Protein AF-A0A950HJX9-F1 (afdb_monomer_lite)

Structure (mmCIF, N/CA/C/O backbone):
data_AF-A0A950HJX9-F1
#
_entry.id   AF-A0A950HJX9-F1
#
loop_
_atom_site.group_PDB
_atom_site.id
_atom_site.type_symbol
_atom_site.label_atom_id
_atom_site.label_alt_id
_atom_site.label_comp_id
_atom_site.label_asym_id
_atom_site.label_entity_id
_atom_site.label_seq_id
_atom_site.pdbx_PDB_ins_code
_atom_site.Cartn_x
_atom_site.Cartn_y
_atom_site.Cartn_z
_atom_site.occupancy
_atom_site.B_iso_or_equiv
_atom_site.auth_seq_id
_atom_site.auth_comp_id
_atom_site.auth_asym_id
_atom_site.auth_atom_id
_atom_site.pdbx_PDB_model_num
ATOM 1 N N . MET A 1 1 ? -2.020 18.376 -7.202 1.00 34.38 1 MET A N 1
ATOM 2 C CA . MET A 1 1 ? -1.546 17.230 -8.008 1.00 34.38 1 MET A CA 1
ATOM 3 C C . MET A 1 1 ? -2.422 16.031 -7.670 1.00 34.38 1 MET A C 1
ATOM 5 O O . MET A 1 1 ? -2.193 15.379 -6.663 1.00 34.38 1 MET A O 1
ATOM 9 N N . THR A 1 2 ? -3.502 15.810 -8.421 1.00 39.91 2 THR A N 1
ATOM 10 C CA . THR A 1 2 ? -4.478 14.752 -8.116 1.00 39.91 2 THR A CA 1
ATOM 11 C C . THR A 1 2 ? -3.909 13.416 -8.574 1.00 39.91 2 THR A C 1
ATOM 13 O O . THR A 1 2 ? -3.973 13.074 -9.755 1.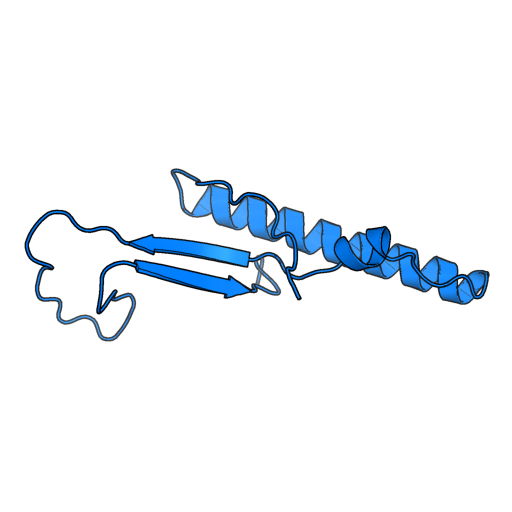00 39.91 2 THR A O 1
ATOM 16 N N . VAL A 1 3 ? -3.295 12.666 -7.658 1.00 51.19 3 VAL A N 1
ATOM 17 C CA . VAL A 1 3 ? -3.056 11.242 -7.890 1.00 51.19 3 VAL A CA 1
ATOM 18 C C . VAL A 1 3 ? -4.443 10.622 -8.023 1.00 51.19 3 VAL A C 1
ATOM 20 O O . VAL A 1 3 ? -5.230 10.671 -7.083 1.00 51.19 3 VAL A O 1
ATOM 23 N N . ARG A 1 4 ? -4.792 10.110 -9.208 1.00 53.78 4 ARG A N 1
ATOM 24 C CA . ARG A 1 4 ? -5.966 9.242 -9.348 1.00 53.78 4 ARG A CA 1
ATOM 25 C C . ARG A 1 4 ? -5.688 7.997 -8.508 1.00 53.78 4 ARG A C 1
ATOM 27 O O . ARG A 1 4 ? -5.025 7.077 -8.983 1.00 53.78 4 ARG A O 1
ATOM 34 N N . SER A 1 5 ? -6.117 8.004 -7.250 1.00 59.66 5 SER A N 1
ATOM 35 C CA . SER A 1 5 ? -6.130 6.805 -6.423 1.00 59.66 5 SER A CA 1
ATOM 36 C C . SER A 1 5 ? -7.088 5.812 -7.068 1.00 59.66 5 SER A C 1
ATOM 38 O O . SER A 1 5 ? -8.188 6.182 -7.490 1.00 59.66 5 SER A O 1
ATOM 40 N N . ARG A 1 6 ? -6.646 4.560 -7.207 1.00 67.06 6 ARG A N 1
ATOM 41 C CA . ARG A 1 6 ? -7.533 3.467 -7.615 1.00 67.06 6 ARG A CA 1
ATOM 42 C C . ARG A 1 6 ? -8.729 3.414 -6.647 1.00 67.06 6 ARG A C 1
ATOM 44 O O . ARG A 1 6 ? -8.561 3.765 -5.477 1.00 67.06 6 ARG A O 1
ATOM 51 N N . PRO A 1 7 ? -9.926 3.009 -7.107 1.00 78.25 7 PRO A N 1
ATOM 52 C CA . PRO A 1 7 ? -11.041 2.777 -6.197 1.00 78.25 7 PRO A CA 1
ATOM 53 C C . PRO A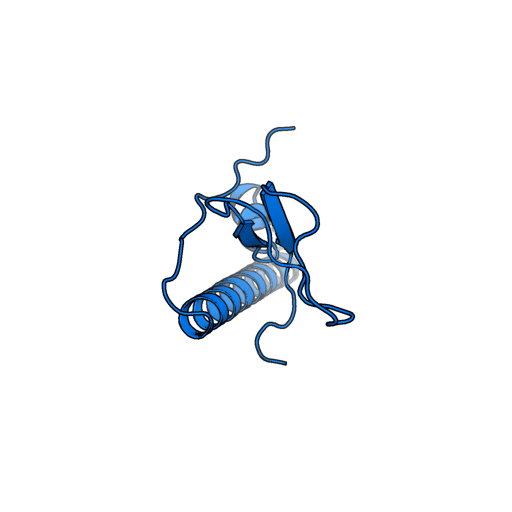 1 7 ? -10.617 1.771 -5.118 1.00 78.25 7 PRO A C 1
ATOM 55 O O . PRO A 1 7 ? -9.949 0.781 -5.414 1.00 78.25 7 PRO A O 1
ATOM 58 N N . HIS A 1 8 ? -10.973 2.055 -3.866 1.00 85.44 8 HIS A N 1
ATOM 59 C CA . HIS A 1 8 ? -10.738 1.139 -2.754 1.00 85.44 8 HIS A CA 1
ATOM 60 C C . HIS A 1 8 ? -11.771 0.012 -2.812 1.00 85.44 8 HIS A C 1
ATOM 62 O O . HIS A 1 8 ? -12.933 0.248 -3.141 1.00 85.44 8 HIS A O 1
ATOM 68 N N . VAL A 1 9 ? -11.343 -1.203 -2.478 1.00 92.00 9 VAL A N 1
ATOM 69 C CA . VAL A 1 9 ? -12.219 -2.372 -2.369 1.00 92.00 9 VAL A CA 1
ATOM 70 C C . VAL A 1 9 ? -12.404 -2.674 -0.888 1.00 92.00 9 VAL A C 1
ATOM 72 O O . VAL A 1 9 ? -11.425 -2.776 -0.152 1.00 92.00 9 VAL A O 1
ATOM 75 N N . ALA A 1 10 ? -13.657 -2.761 -0.445 1.00 93.56 10 ALA A N 1
ATOM 76 C CA . ALA A 1 10 ? -13.980 -3.173 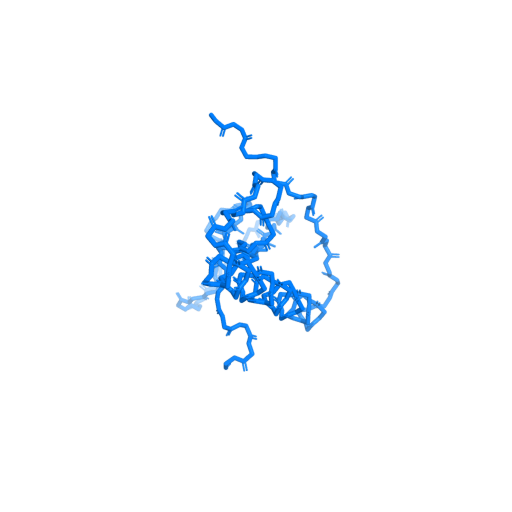0.914 1.00 93.56 10 ALA A CA 1
ATOM 77 C C . ALA A 1 10 ? -14.011 -4.703 0.994 1.00 93.56 10 ALA A C 1
ATOM 79 O O . ALA A 1 10 ? -14.584 -5.360 0.126 1.00 93.56 10 ALA A O 1
ATOM 80 N N . PHE A 1 11 ? -13.428 -5.251 2.056 1.00 95.75 11 PHE A N 1
ATOM 81 C CA . PHE A 1 11 ? -13.419 -6.682 2.336 1.00 95.75 11 PHE A CA 1
ATOM 82 C C . PHE A 1 11 ? -14.199 -6.956 3.620 1.00 95.75 11 PHE A C 1
ATOM 84 O O . PHE A 1 11 ? -14.124 -6.179 4.571 1.00 95.75 11 PHE A O 1
ATOM 91 N N . ALA A 1 12 ? -14.957 -8.053 3.640 1.00 93.19 12 ALA A N 1
ATOM 92 C CA . ALA A 1 12 ? -15.747 -8.442 4.807 1.00 93.19 12 ALA A CA 1
ATOM 93 C C . ALA A 1 12 ? -14.880 -9.040 5.924 1.00 93.19 12 ALA A C 1
ATOM 95 O O . ALA A 1 12 ? -15.236 -8.936 7.097 1.00 93.19 12 ALA A O 1
ATOM 96 N N . ARG A 1 13 ? -13.750 -9.660 5.562 1.00 96.62 13 ARG A N 1
ATOM 97 C CA . ARG A 1 13 ? -12.829 -10.297 6.501 1.00 96.62 13 ARG A CA 1
ATOM 98 C C . ARG A 1 13 ? -11.435 -9.671 6.401 1.00 96.62 13 ARG A C 1
ATOM 100 O O . ARG A 1 13 ? -11.014 -9.328 5.291 1.00 96.62 13 ARG A O 1
ATOM 107 N N . PRO A 1 14 ? -10.711 -9.520 7.523 1.00 96.31 14 PRO A N 1
ATOM 108 C CA . PRO A 1 14 ? -9.344 -9.003 7.510 1.00 96.31 14 PRO A CA 1
ATOM 109 C C . PRO A 1 14 ? -8.396 -9.804 6.610 1.00 96.31 14 PRO A C 1
ATOM 111 O O . PRO A 1 14 ? -7.561 -9.212 5.936 1.00 96.31 14 PRO A O 1
ATOM 114 N N . GLU A 1 15 ? -8.546 -11.126 6.564 1.00 97.50 15 GLU A N 1
ATOM 115 C CA . GLU A 1 15 ? -7.676 -12.039 5.816 1.00 97.50 15 GLU A CA 1
ATOM 116 C C . GLU A 1 15 ? -7.747 -11.754 4.311 1.00 97.50 15 GLU A C 1
ATOM 118 O O . GLU A 1 15 ? -6.716 -11.629 3.660 1.00 97.50 15 GLU A O 1
ATOM 123 N N . ASP A 1 16 ? -8.951 -11.506 3.783 1.00 97.88 16 ASP A N 1
ATOM 124 C CA . ASP A 1 16 ? -9.147 -11.172 2.365 1.00 97.88 16 ASP A CA 1
ATOM 125 C C . ASP A 1 16 ? -8.473 -9.836 1.995 1.00 97.88 16 ASP A C 1
ATOM 127 O O . ASP A 1 16 ? -7.958 -9.661 0.888 1.00 97.88 16 ASP A O 1
ATOM 131 N N . ALA A 1 17 ? -8.452 -8.877 2.931 1.00 96.94 17 ALA A N 1
ATOM 132 C CA . ALA A 1 17 ? -7.749 -7.612 2.738 1.00 96.94 17 ALA A CA 1
ATOM 133 C C . ALA A 1 17 ? -6.226 -7.810 2.737 1.00 96.94 17 ALA A C 1
ATOM 135 O O . ALA A 1 17 ? -5.534 -7.193 1.926 1.00 96.94 17 ALA A O 1
ATOM 136 N N . ILE A 1 18 ? -5.704 -8.674 3.613 1.00 97.56 18 ILE A N 1
ATOM 137 C CA . ILE A 1 18 ? -4.279 -9.022 3.6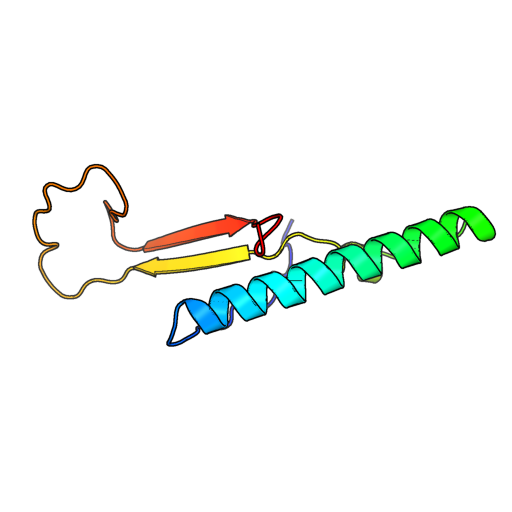50 1.00 97.56 18 ILE A CA 1
ATOM 138 C C . ILE A 1 18 ? -3.863 -9.727 2.355 1.00 97.56 18 ILE A C 1
ATOM 140 O O . ILE A 1 18 ? -2.885 -9.301 1.739 1.00 97.56 18 ILE A O 1
ATOM 144 N N . ASP A 1 19 ? -4.635 -10.704 1.877 1.00 98.06 19 ASP A N 1
ATOM 145 C CA . ASP A 1 19 ? -4.383 -11.394 0.605 1.00 98.06 19 ASP A CA 1
ATOM 146 C C . ASP A 1 19 ? -4.334 -10.402 -0.571 1.00 98.06 19 ASP A C 1
ATOM 148 O O . ASP A 1 19 ? -3.454 -10.459 -1.439 1.00 98.06 19 ASP A O 1
ATOM 152 N N . ALA A 1 20 ? -5.243 -9.421 -0.585 1.00 97.12 20 ALA A N 1
ATOM 153 C CA . ALA A 1 20 ? -5.243 -8.365 -1.591 1.00 97.12 20 ALA A CA 1
ATOM 154 C C . ALA A 1 20 ? -4.006 -7.455 -1.495 1.00 97.12 20 ALA A C 1
ATOM 156 O O . ALA A 1 20 ? -3.419 -7.121 -2.528 1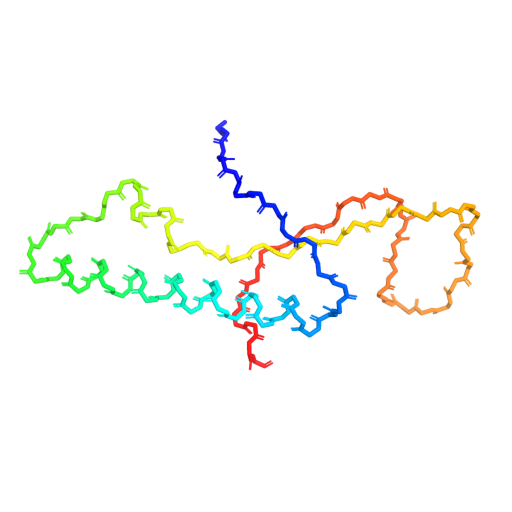.00 97.12 20 ALA A O 1
ATOM 157 N N . LEU A 1 21 ? -3.587 -7.067 -0.284 1.00 97.44 21 LEU A N 1
ATOM 158 C CA . LEU A 1 21 ? -2.363 -6.288 -0.071 1.00 97.44 21 LEU A CA 1
ATOM 159 C C . LEU A 1 21 ? -1.126 -7.057 -0.551 1.00 97.44 21 LEU A C 1
ATOM 161 O O . LEU A 1 21 ? -0.281 -6.473 -1.228 1.00 97.44 21 LEU A O 1
ATOM 165 N N . GLN A 1 22 ? -1.034 -8.354 -0.249 1.00 98.31 22 GLN A N 1
ATOM 166 C CA . GLN A 1 22 ? 0.055 -9.225 -0.698 1.00 98.31 22 GLN A CA 1
ATOM 167 C C . GLN A 1 22 ? 0.130 -9.305 -2.217 1.00 98.31 22 GLN A C 1
ATOM 169 O O . GLN A 1 22 ? 1.198 -9.080 -2.790 1.00 98.31 22 GLN A O 1
ATOM 174 N N . ARG A 1 23 ? -1.007 -9.539 -2.879 1.00 97.69 23 ARG A N 1
ATOM 175 C CA . ARG A 1 23 ? -1.072 -9.580 -4.340 1.00 97.69 23 ARG A CA 1
ATOM 176 C C . ARG A 1 23 ? -0.659 -8.248 -4.971 1.00 97.69 23 ARG A C 1
ATOM 178 O O . ARG A 1 23 ? 0.202 -8.237 -5.844 1.00 97.69 23 ARG A O 1
ATOM 185 N N . LEU A 1 24 ? -1.211 -7.125 -4.504 1.00 97.06 24 LEU A N 1
ATOM 186 C CA . LEU A 1 24 ? -0.867 -5.793 -5.023 1.00 97.06 24 LEU A CA 1
ATOM 187 C C . LEU A 1 24 ? 0.612 -5.448 -4.803 1.00 97.06 24 LEU A C 1
ATOM 189 O O . LEU A 1 24 ? 1.243 -4.839 -5.664 1.00 97.06 24 LEU A O 1
ATOM 193 N N . TYR A 1 25 ? 1.173 -5.841 -3.660 1.00 98.00 25 TYR A N 1
ATOM 194 C CA . TYR A 1 25 ? 2.588 -5.651 -3.363 1.00 98.00 25 TYR A CA 1
ATOM 195 C C . TYR A 1 25 ? 3.486 -6.484 -4.288 1.00 98.00 25 TYR A C 1
ATOM 197 O O . TYR A 1 25 ? 4.470 -5.965 -4.817 1.00 98.00 25 TYR A O 1
ATOM 205 N N . ALA A 1 26 ? 3.131 -7.748 -4.532 1.00 98.25 26 ALA A N 1
ATOM 206 C CA . ALA A 1 26 ? 3.854 -8.619 -5.453 1.00 98.25 26 ALA A CA 1
ATOM 207 C C . ALA A 1 26 ? 3.800 -8.098 -6.901 1.00 98.25 26 ALA A C 1
ATOM 209 O O . ALA A 1 26 ? 4.835 -8.041 -7.563 1.00 98.25 26 ALA A O 1
ATOM 210 N N . GLU A 1 27 ? 2.627 -7.648 -7.363 1.00 97.94 27 GLU A N 1
ATOM 211 C CA . GLU A 1 27 ? 2.447 -7.004 -8.673 1.00 97.94 27 GLU A CA 1
ATOM 212 C C . GLU A 1 27 ? 3.335 -5.755 -8.812 1.00 97.94 27 GLU A C 1
ATOM 214 O O . GLU A 1 27 ? 4.000 -5.573 -9.833 1.00 97.94 27 GLU A O 1
ATOM 219 N N . ALA A 1 28 ? 3.399 -4.917 -7.772 1.00 97.94 28 ALA A N 1
ATOM 220 C CA . ALA A 1 28 ? 4.237 -3.721 -7.765 1.00 97.94 28 ALA A CA 1
ATOM 221 C C . ALA A 1 28 ? 5.737 -4.051 -7.830 1.00 97.94 28 ALA A C 1
ATOM 223 O O . ALA A 1 28 ? 6.478 -3.394 -8.562 1.00 97.94 28 ALA A O 1
ATOM 224 N N . ILE A 1 29 ? 6.193 -5.073 -7.097 1.00 98.19 29 ILE A N 1
ATOM 225 C CA . ILE A 1 29 ? 7.587 -5.536 -7.157 1.00 98.19 29 ILE A CA 1
ATOM 226 C C . ILE A 1 29 ? 7.921 -6.075 -8.546 1.00 98.19 29 ILE A C 1
ATOM 228 O O . ILE A 1 29 ? 8.968 -5.723 -9.087 1.00 98.19 29 ILE A O 1
ATOM 232 N N . ALA A 1 30 ? 7.058 -6.922 -9.110 1.00 98.38 30 ALA A N 1
ATOM 233 C CA . ALA A 1 30 ? 7.271 -7.506 -10.429 1.00 98.38 30 ALA A CA 1
ATOM 234 C C . ALA A 1 30 ? 7.389 -6.408 -11.496 1.00 98.38 30 ALA A C 1
ATOM 236 O O . ALA A 1 30 ? 8.404 -6.331 -12.179 1.00 98.38 30 ALA A O 1
ATOM 237 N N . ALA A 1 31 ? 6.439 -5.468 -11.528 1.00 98.12 31 ALA A N 1
ATOM 238 C CA . ALA A 1 31 ? 6.466 -4.351 -12.470 1.00 98.12 31 ALA A CA 1
ATOM 239 C C . ALA A 1 31 ? 7.723 -3.470 -12.336 1.00 98.12 31 ALA A C 1
ATOM 241 O O . ALA A 1 31 ? 8.221 -2.948 -13.333 1.00 98.12 31 ALA A O 1
ATOM 242 N N . LEU A 1 32 ? 8.244 -3.284 -11.115 1.00 98.31 32 LEU A N 1
ATOM 243 C CA . LEU A 1 32 ? 9.495 -2.552 -10.911 1.00 98.31 32 LEU A CA 1
ATOM 244 C C . LEU A 1 32 ? 10.697 -3.320 -11.462 1.00 98.31 32 LEU A C 1
ATOM 246 O O . LEU A 1 32 ? 11.552 -2.713 -12.100 1.00 98.31 32 LEU A O 1
ATOM 250 N N . ARG A 1 33 ? 10.771 -4.629 -11.199 1.00 98.25 33 ARG A N 1
ATOM 251 C CA . ARG A 1 33 ? 11.862 -5.488 -11.679 1.00 98.25 33 ARG A CA 1
ATOM 252 C C . ARG A 1 33 ? 11.898 -5.516 -13.201 1.00 98.25 33 ARG A C 1
ATOM 254 O O . ARG A 1 33 ? 12.923 -5.160 -13.765 1.00 98.25 33 ARG A O 1
ATOM 261 N N . ASP A 1 34 ? 10.757 -5.756 -13.841 1.00 98.06 34 ASP A N 1
ATOM 262 C CA . ASP A 1 34 ? 10.645 -5.769 -15.303 1.00 98.06 34 ASP A CA 1
ATOM 263 C C . ASP A 1 34 ? 11.085 -4.428 -15.925 1.00 98.06 34 ASP A C 1
ATOM 265 O O . ASP A 1 34 ? 11.768 -4.383 -16.952 1.00 98.06 34 ASP A O 1
ATOM 269 N N . ALA A 1 35 ? 10.722 -3.305 -15.293 1.00 98.19 35 ALA A N 1
ATOM 270 C CA . ALA A 1 35 ? 11.131 -1.978 -15.747 1.00 98.19 35 ALA A CA 1
ATOM 271 C C . ALA A 1 35 ? 12.639 -1.726 -15.578 1.00 98.19 35 ALA A C 1
ATOM 273 O O . ALA A 1 35 ? 13.233 -1.036 -16.409 1.00 98.19 35 ALA A O 1
ATOM 274 N N . LEU A 1 36 ? 13.247 -2.248 -14.509 1.00 98.25 36 LEU A N 1
ATOM 275 C CA . LEU A 1 36 ? 14.687 -2.150 -14.276 1.00 98.25 36 LEU A CA 1
ATOM 276 C C . LEU A 1 36 ? 15.467 -3.013 -15.265 1.00 98.25 36 LEU A C 1
ATOM 278 O O . LEU A 1 36 ? 16.403 -2.500 -15.872 1.00 98.25 36 LEU A O 1
ATOM 282 N N . ASP A 1 37 ? 15.047 -4.257 -15.484 1.00 98.19 37 ASP A N 1
ATOM 283 C CA . ASP A 1 37 ? 15.691 -5.179 -16.424 1.00 98.19 37 ASP A CA 1
ATOM 284 C C . ASP A 1 37 ? 15.703 -4.579 -17.837 1.00 98.19 37 ASP A C 1
ATOM 286 O O . ASP A 1 37 ? 16.760 -4.404 -18.445 1.00 98.19 37 ASP A O 1
ATOM 290 N N . ARG A 1 38 ? 14.548 -4.088 -18.309 1.00 97.81 38 ARG A N 1
ATOM 291 C CA . ARG A 1 38 ? 14.452 -3.376 -19.594 1.00 97.81 38 ARG A CA 1
ATOM 292 C C . ARG A 1 38 ? 15.348 -2.138 -19.659 1.00 97.81 38 ARG A C 1
ATOM 294 O O . ARG A 1 38 ? 15.896 -1.822 -20.717 1.00 97.81 38 ARG A O 1
ATOM 301 N N . TYR A 1 39 ? 15.457 -1.391 -18.564 1.00 98.25 39 TYR A N 1
ATOM 302 C CA . TYR A 1 39 ? 16.318 -0.217 -18.531 1.00 98.25 39 TYR A CA 1
ATOM 303 C C . TYR A 1 39 ? 17.798 -0.604 -18.604 1.00 98.25 39 TYR A C 1
ATOM 305 O O . TYR A 1 39 ? 18.556 0.065 -19.302 1.00 98.25 39 TYR A O 1
ATOM 313 N N . PHE A 1 40 ? 18.212 -1.677 -17.935 1.00 98.12 40 PHE A N 1
ATOM 314 C CA . PHE A 1 40 ? 19.593 -2.148 -17.986 1.00 98.12 40 PHE A CA 1
ATOM 315 C C . PHE A 1 40 ? 19.974 -2.693 -19.364 1.00 98.12 40 PHE A C 1
ATOM 317 O O . PHE A 1 40 ? 21.048 -2.355 -19.859 1.00 98.12 40 PHE A O 1
ATOM 324 N N . ASP A 1 41 ? 19.083 -3.437 -20.016 1.00 98.12 41 ASP A N 1
ATOM 325 C CA . ASP A 1 41 ? 19.377 -4.056 -21.313 1.00 98.12 41 ASP A CA 1
ATOM 326 C C . ASP A 1 41 ? 19.293 -3.070 -22.485 1.00 98.12 41 ASP A C 1
ATOM 328 O O . ASP A 1 41 ? 20.006 -3.202 -23.485 1.00 98.12 41 ASP A O 1
ATOM 332 N N . HIS A 1 42 ? 18.395 -2.085 -22.399 1.00 97.44 42 HIS A N 1
ATOM 333 C CA . HIS A 1 42 ? 18.019 -1.257 -23.550 1.00 97.44 42 HIS A CA 1
ATOM 334 C C . HIS A 1 42 ? 18.066 0.250 -23.288 1.00 97.44 42 HIS A C 1
ATOM 336 O O . HIS A 1 42 ? 17.668 1.026 -24.157 1.00 97.44 42 HIS A O 1
ATOM 342 N N . ALA A 1 43 ? 18.500 0.686 -22.099 1.00 97.62 43 ALA A N 1
ATOM 343 C CA . ALA A 1 43 ? 18.464 2.087 -21.658 1.00 97.62 43 ALA A CA 1
ATOM 344 C C . ALA A 1 43 ? 17.072 2.742 -21.802 1.00 97.62 43 ALA A C 1
ATOM 346 O O . ALA A 1 43 ? 16.950 3.966 -21.888 1.00 97.62 43 ALA A O 1
ATOM 347 N N . ALA A 1 44 ? 16.006 1.934 -21.831 1.00 97.25 44 ALA A N 1
ATOM 348 C CA . ALA A 1 44 ? 14.643 2.383 -22.076 1.00 97.25 44 ALA A CA 1
ATOM 349 C C . ALA A 1 44 ? 13.919 2.627 -20.740 1.00 97.25 44 ALA A C 1
ATOM 351 O O . ALA A 1 44 ? 13.564 1.663 -20.060 1.00 97.25 44 ALA A O 1
ATOM 352 N N . PRO A 1 45 ? 13.673 3.887 -20.328 1.00 96.56 45 PRO A N 1
ATOM 353 C CA . PRO A 1 45 ? 13.047 4.176 -19.040 1.00 96.56 45 PRO A CA 1
ATOM 354 C C . PRO A 1 45 ? 11.553 3.797 -19.025 1.00 96.56 45 PRO A C 1
ATOM 356 O O . PRO A 1 45 ? 10.916 3.732 -20.083 1.00 96.56 45 PRO A O 1
ATOM 359 N N . PRO A 1 46 ? 10.948 3.596 -17.839 1.00 97.38 46 PRO A N 1
ATOM 360 C CA . PRO A 1 46 ? 9.519 3.339 -17.739 1.00 97.38 46 PRO A CA 1
ATOM 361 C C . PRO A 1 46 ? 8.683 4.567 -18.110 1.00 97.38 46 PRO A C 1
ATOM 363 O O . PRO A 1 46 ? 9.007 5.711 -17.769 1.00 97.38 46 PRO A O 1
ATOM 366 N N . SER A 1 47 ? 7.569 4.327 -18.784 1.00 96.31 47 SER A N 1
ATOM 367 C CA . SER A 1 47 ? 6.513 5.298 -19.056 1.00 96.31 47 SER A CA 1
ATOM 368 C C . SER A 1 47 ? 5.851 5.786 -17.762 1.00 96.31 47 SER A C 1
ATOM 370 O O . SER A 1 47 ? 6.112 5.303 -16.654 1.00 96.31 47 SER A O 1
ATOM 372 N N . ARG A 1 48 ? 4.971 6.782 -17.882 1.00 95.31 48 ARG A N 1
ATOM 373 C CA . ARG A 1 48 ? 4.189 7.268 -16.742 1.00 95.31 48 ARG A CA 1
ATOM 374 C C . ARG A 1 48 ? 3.184 6.221 -16.258 1.00 95.31 48 ARG A C 1
ATOM 376 O O . ARG A 1 48 ? 2.972 6.141 -15.047 1.00 95.31 48 ARG A O 1
ATOM 383 N N . GLU A 1 49 ? 2.581 5.448 -17.162 1.00 93.81 49 GLU A N 1
ATOM 384 C CA . GLU A 1 49 ? 1.675 4.358 -16.792 1.00 93.81 49 GLU A CA 1
ATOM 385 C C . GLU A 1 49 ? 2.414 3.263 -16.020 1.00 93.81 49 GLU A C 1
ATOM 387 O O . GLU A 1 49 ? 1.962 2.875 -14.946 1.00 93.81 49 GLU A O 1
ATOM 392 N N . GLU A 1 50 ? 3.585 2.831 -16.496 1.00 95.44 50 GLU A N 1
ATOM 393 C CA . GLU A 1 50 ? 4.390 1.804 -15.820 1.00 95.44 50 GLU A CA 1
ATOM 394 C C . GLU A 1 50 ? 4.830 2.261 -14.426 1.00 95.44 50 GLU A C 1
ATOM 396 O O . GLU A 1 50 ? 4.686 1.520 -13.456 1.00 95.44 50 GLU A O 1
ATOM 401 N N . ARG A 1 51 ? 5.248 3.528 -14.279 1.00 95.19 51 ARG A N 1
ATOM 402 C CA . ARG A 1 51 ? 5.564 4.124 -12.965 1.00 95.19 51 ARG A CA 1
ATOM 403 C C . ARG A 1 51 ? 4.395 4.136 -11.988 1.00 95.19 51 ARG A C 1
ATOM 405 O O . ARG A 1 51 ? 4.606 4.256 -10.782 1.00 95.19 51 ARG A O 1
ATOM 412 N N . ALA A 1 52 ? 3.158 4.062 -12.472 1.00 94.12 52 ALA A N 1
ATOM 413 C CA . ALA A 1 52 ? 1.998 3.951 -11.600 1.00 94.12 52 ALA A CA 1
ATOM 414 C C . ALA A 1 52 ? 1.781 2.523 -11.070 1.00 94.12 52 ALA A C 1
ATOM 416 O O . ALA A 1 52 ? 1.057 2.378 -10.085 1.00 94.12 52 ALA A O 1
ATOM 417 N N . LEU A 1 53 ? 2.390 1.502 -11.687 1.00 95.25 53 LEU A N 1
ATOM 418 C CA . LEU A 1 53 ? 2.216 0.092 -11.324 1.00 95.25 53 LEU A CA 1
ATOM 419 C C . LEU A 1 53 ? 3.058 -0.322 -10.115 1.00 95.25 53 LEU A C 1
ATOM 421 O O . LEU A 1 53 ? 2.588 -1.107 -9.301 1.00 95.25 53 LEU A O 1
ATOM 425 N N . PHE A 1 54 ? 4.251 0.243 -9.938 1.00 95.44 54 PHE A N 1
ATOM 426 C CA . PHE A 1 54 ? 5.157 -0.122 -8.844 1.00 95.44 54 PHE A CA 1
ATOM 427 C C . PHE A 1 54 ? 5.039 0.771 -7.595 1.00 95.44 54 PHE A C 1
ATOM 429 O O . PHE A 1 54 ? 6.029 1.220 -7.018 1.00 95.44 54 PHE A O 1
ATOM 436 N N . ARG A 1 55 ? 3.803 1.059 -7.168 1.00 95.00 55 ARG A N 1
ATOM 437 C CA . ARG A 1 55 ? 3.503 1.805 -5.929 1.00 95.00 55 ARG A CA 1
ATOM 438 C C . ARG A 1 55 ? 3.115 0.851 -4.804 1.00 95.00 55 ARG A C 1
ATOM 440 O O . ARG A 1 55 ? 2.505 -0.180 -5.059 1.00 95.00 55 ARG A O 1
ATOM 447 N N . TYR A 1 56 ? 3.392 1.236 -3.559 1.00 96.75 56 TYR A N 1
ATOM 448 C CA . TYR A 1 56 ? 2.890 0.494 -2.402 1.00 96.75 56 TYR A CA 1
ATOM 449 C C . TYR A 1 56 ? 1.353 0.453 -2.385 1.00 96.75 56 TYR A C 1
ATOM 451 O O . TYR A 1 56 ? 0.720 1.468 -2.705 1.00 96.75 56 TYR A O 1
ATOM 459 N N . PRO A 1 57 ? 0.742 -0.680 -1.993 1.00 96.19 57 PRO A N 1
ATOM 460 C CA . PRO A 1 57 ? -0.690 -0.731 -1.749 1.00 96.19 57 PRO A CA 1
ATOM 461 C C . PRO A 1 57 ? -1.079 0.131 -0.539 1.00 96.19 57 PRO A C 1
ATOM 463 O O . PRO A 1 57 ? -0.308 0.299 0.406 1.00 96.19 57 PRO A O 1
ATOM 466 N N . GLU A 1 58 ? -2.296 0.668 -0.562 1.00 96.44 58 GLU A N 1
ATOM 467 C CA . GLU A 1 58 ? -2.881 1.438 0.538 1.00 96.44 58 GLU A CA 1
ATOM 468 C C . GLU A 1 58 ? -3.854 0.557 1.326 1.00 96.44 58 GLU A C 1
ATOM 470 O O . GLU A 1 58 ? -4.749 -0.059 0.747 1.00 96.44 58 GLU A O 1
ATOM 475 N N . LEU A 1 59 ? -3.703 0.530 2.650 1.00 96.56 59 LEU A N 1
ATOM 476 C CA . LEU A 1 59 ? -4.715 0.020 3.564 1.00 96.56 59 LEU A CA 1
ATOM 477 C C . LEU A 1 59 ? -5.572 1.187 4.043 1.00 96.56 59 LEU A C 1
ATOM 479 O O . LEU A 1 59 ? -5.054 2.178 4.562 1.00 96.56 59 LEU A O 1
ATOM 483 N N . ARG A 1 60 ? -6.890 1.034 3.922 1.00 96.00 60 ARG A N 1
ATOM 484 C CA . ARG A 1 60 ? -7.880 1.993 4.404 1.00 96.00 60 ARG A CA 1
ATOM 485 C C . ARG A 1 60 ? -8.831 1.322 5.382 1.00 96.00 60 ARG A C 1
ATOM 487 O O . ARG A 1 60 ? -9.488 0.346 5.035 1.00 96.00 60 ARG A O 1
ATOM 494 N N . VAL A 1 61 ? -8.981 1.915 6.561 1.00 94.81 61 VAL A N 1
ATOM 495 C CA . VAL A 1 61 ? -10.004 1.547 7.540 1.00 94.81 61 VAL A CA 1
ATOM 496 C C . VAL A 1 61 ? -10.975 2.706 7.698 1.00 94.81 61 VAL A C 1
ATOM 498 O O . VAL A 1 61 ? -10.579 3.839 7.967 1.00 94.81 61 VAL A O 1
ATOM 501 N N . THR A 1 62 ? -12.258 2.425 7.504 1.00 93.31 62 THR A N 1
ATOM 502 C CA . THR A 1 62 ? -13.327 3.413 7.654 1.00 93.31 62 THR A CA 1
ATOM 503 C C . THR A 1 62 ? -14.078 3.111 8.945 1.00 93.31 62 THR A C 1
ATOM 505 O O . THR A 1 62 ? -14.647 2.033 9.090 1.00 93.31 62 THR A O 1
ATOM 508 N N . TYR A 1 63 ? -14.060 4.052 9.884 1.00 92.00 63 TYR A N 1
ATOM 509 C CA . TYR A 1 63 ? -14.718 3.929 11.178 1.00 92.00 63 TYR A CA 1
ATOM 510 C C . TYR A 1 63 ? -15.875 4.924 11.274 1.00 92.00 63 TYR A C 1
ATOM 512 O O . TYR A 1 63 ? -15.668 6.128 11.436 1.00 92.00 63 TYR A O 1
ATOM 520 N N . HIS A 1 64 ? -17.097 4.404 11.188 1.00 90.69 64 HIS A N 1
ATOM 521 C CA . HIS A 1 64 ? -18.339 5.154 11.361 1.00 90.69 64 HIS A CA 1
ATOM 522 C C . HIS A 1 64 ? -19.192 4.452 12.425 1.00 90.69 64 HIS A C 1
ATOM 524 O O . HIS A 1 64 ? -19.993 3.587 12.079 1.00 90.69 64 HIS A O 1
ATOM 530 N N . PRO A 1 65 ? -18.971 4.737 13.721 1.00 86.75 65 PRO A N 1
ATOM 531 C CA . PRO A 1 65 ? -19.764 4.138 14.783 1.00 86.75 65 PRO A CA 1
ATOM 532 C C . PRO A 1 65 ? -21.183 4.706 14.784 1.00 86.75 65 PRO A C 1
ATOM 534 O O . PRO A 1 65 ? -21.388 5.899 14.558 1.00 86.75 65 PRO A O 1
ATOM 537 N N . GLU A 1 66 ? -22.149 3.856 15.112 1.00 83.88 66 GLU A N 1
ATOM 538 C CA . GLU A 1 66 ? -23.495 4.287 15.469 1.00 83.88 66 GLU A CA 1
ATOM 539 C C . GLU A 1 66 ? -23.578 4.441 16.996 1.00 83.88 66 GLU A C 1
ATOM 541 O O . GLU A 1 66 ? -23.220 3.531 17.745 1.00 83.88 66 GLU A O 1
ATOM 546 N N . GLY A 1 67 ? -24.030 5.605 17.474 1.00 79.06 67 GLY A N 1
ATOM 547 C CA . GLY A 1 67 ? -24.183 5.884 18.906 1.00 79.06 67 GLY A CA 1
ATOM 548 C C . GLY A 1 67 ? -22.899 6.321 19.628 1.00 79.06 67 GLY A C 1
ATOM 549 O O . GLY A 1 67 ? -21.946 6.811 19.024 1.00 79.06 67 GLY A O 1
ATOM 550 N N . VAL A 1 68 ? -22.901 6.211 20.961 1.00 75.38 68 VAL A N 1
ATOM 551 C CA . VAL A 1 68 ? -21.792 6.673 21.813 1.00 75.38 68 VAL A CA 1
ATOM 552 C C . VAL A 1 68 ? -20.628 5.685 21.744 1.00 75.38 68 VAL A C 1
ATOM 554 O O . VAL A 1 68 ? -20.795 4.504 22.045 1.00 75.38 68 VAL A O 1
ATOM 557 N N . THR A 1 69 ? -19.430 6.172 21.408 1.00 73.06 69 THR A N 1
ATOM 558 C CA . THR A 1 69 ? -18.210 5.354 21.394 1.00 73.06 69 THR A CA 1
ATOM 559 C C . THR A 1 69 ? -17.937 4.769 22.787 1.00 73.06 69 THR A C 1
ATOM 561 O O . THR A 1 69 ? -17.753 5.533 23.739 1.00 73.06 69 THR A O 1
ATOM 564 N N . PRO A 1 70 ? -17.875 3.434 22.943 1.00 72.12 70 PRO A N 1
ATOM 565 C CA . PRO A 1 70 ? -17.667 2.813 24.244 1.00 72.12 70 PRO A CA 1
ATOM 566 C C . PRO A 1 70 ? -16.280 3.136 24.810 1.00 72.12 70 PRO A C 1
ATOM 568 O O . PRO A 1 70 ? -15.266 3.123 24.104 1.00 72.12 70 PRO A O 1
ATOM 571 N N . THR A 1 71 ? -16.217 3.388 26.116 1.00 75.75 71 THR A N 1
ATOM 572 C CA . THR A 1 71 ? -14.955 3.595 26.829 1.00 75.75 71 THR A CA 1
ATOM 573 C C . THR A 1 71 ? -14.180 2.281 26.921 1.00 75.75 71 THR A C 1
ATOM 575 O O . THR A 1 71 ? -14.670 1.265 27.406 1.00 75.75 71 THR A O 1
ATOM 578 N N . ASN A 1 72 ? -12.934 2.289 26.443 1.00 79.31 72 ASN A N 1
ATOM 579 C CA . ASN A 1 72 ? -12.084 1.101 26.372 1.00 79.31 72 ASN A CA 1
ATOM 580 C C . ASN A 1 72 ? -10.739 1.352 27.076 1.00 79.31 72 ASN A C 1
ATOM 582 O O . ASN A 1 72 ? -10.100 2.381 26.853 1.00 79.31 72 ASN A O 1
ATOM 586 N N . ARG A 1 73 ? -10.276 0.400 27.900 1.00 88.69 73 ARG A N 1
ATOM 587 C CA . ARG A 1 73 ? -8.991 0.462 28.631 1.00 88.69 73 ARG A CA 1
ATOM 588 C C . ARG A 1 73 ? -7.758 0.059 27.804 1.00 88.69 73 ARG A C 1
ATOM 590 O O . ARG A 1 73 ? -6.646 0.192 28.298 1.00 88.69 73 ARG A O 1
ATOM 597 N N . ARG A 1 74 ? -7.915 -0.422 26.563 1.00 88.94 74 ARG A N 1
ATOM 598 C CA . ARG A 1 74 ? -6.793 -0.837 25.693 1.00 88.94 74 ARG A CA 1
ATOM 599 C C . ARG A 1 74 ? -5.796 0.300 25.457 1.00 88.94 74 ARG A C 1
ATOM 601 O O . ARG A 1 74 ? -6.197 1.445 25.313 1.00 88.94 74 ARG A O 1
ATOM 608 N N . ALA A 1 75 ? -4.505 0.010 25.355 1.00 92.31 75 ALA A N 1
ATOM 609 C CA . ALA A 1 75 ? -3.529 1.047 25.007 1.00 92.31 75 ALA A CA 1
ATOM 610 C C . ALA A 1 75 ? -3.551 1.405 23.504 1.00 92.31 75 ALA A C 1
ATOM 612 O O . ALA A 1 75 ? -3.272 2.541 23.141 1.00 92.31 75 ALA A O 1
ATOM 613 N N . PHE A 1 76 ? -3.927 0.456 22.640 1.00 92.19 76 PHE A N 1
ATOM 614 C CA . PHE A 1 76 ? -3.857 0.562 21.177 1.00 92.19 76 PHE A CA 1
ATOM 615 C C . PHE A 1 76 ? -5.129 0.027 20.493 1.00 92.19 76 PHE A C 1
ATOM 617 O O . PHE A 1 76 ? -6.049 -0.440 21.169 1.00 92.19 76 PHE A O 1
ATOM 624 N N . ALA A 1 77 ? -5.158 0.086 19.153 1.00 89.19 77 ALA A N 1
ATOM 625 C CA . ALA A 1 77 ? -6.283 -0.334 18.304 1.00 89.19 77 ALA A CA 1
ATOM 626 C C . ALA A 1 77 ? -7.597 0.374 18.678 1.00 89.19 77 ALA A C 1
ATOM 628 O O . ALA A 1 77 ? -8.638 -0.246 18.894 1.00 89.19 77 ALA A O 1
ATOM 629 N N . LYS A 1 78 ? -7.512 1.701 18.797 1.00 88.44 78 LYS A N 1
ATOM 630 C CA . LYS A 1 78 ? -8.624 2.589 19.124 1.00 88.44 78 LYS A CA 1
ATOM 631 C C . LYS A 1 78 ? -8.795 3.620 18.024 1.00 88.44 78 LYS A C 1
ATOM 633 O O . LYS A 1 78 ? -7.807 4.137 17.510 1.00 88.44 78 LYS A O 1
ATOM 638 N N . PHE A 1 79 ? -10.044 3.970 17.760 1.00 89.44 79 PHE A N 1
ATOM 639 C CA . PHE A 1 79 ? -10.386 5.117 16.936 1.00 89.44 79 PHE A CA 1
ATOM 640 C C . PHE A 1 79 ? -10.837 6.267 17.844 1.00 89.44 79 PHE A C 1
ATOM 642 O O . PHE A 1 79 ? -11.889 6.151 18.473 1.00 89.44 79 PHE A O 1
ATOM 649 N N . PRO A 1 80 ? -10.048 7.350 17.974 1.00 85.69 80 PRO A N 1
ATOM 650 C CA . PRO A 1 80 ? -10.421 8.493 18.808 1.00 85.69 80 PRO A CA 1
ATOM 651 C C . PRO A 1 80 ? -11.605 9.278 18.227 1.00 85.69 80 PRO A C 1
ATOM 653 O O . PRO A 1 80 ? -12.383 9.860 18.977 1.00 85.69 80 PRO A O 1
ATOM 656 N N . THR A 1 81 ? -11.750 9.285 16.901 1.00 88.38 81 THR A N 1
ATOM 657 C CA . THR A 1 81 ? -12.816 9.985 16.177 1.00 88.38 81 THR A CA 1
ATOM 658 C C . THR A 1 81 ? -13.342 9.129 15.025 1.00 88.38 81 THR A C 1
ATOM 660 O O . THR A 1 81 ? -12.629 8.278 14.486 1.00 88.38 81 THR A O 1
ATOM 663 N N . ALA A 1 82 ? -14.599 9.348 14.630 1.00 91.75 82 ALA A N 1
ATOM 664 C CA . ALA A 1 82 ? -15.131 8.787 13.390 1.00 91.75 82 ALA A CA 1
ATOM 665 C C . ALA A 1 82 ? -14.357 9.344 12.185 1.00 91.75 82 ALA A C 1
ATOM 667 O O . ALA A 1 82 ? -14.004 10.525 12.164 1.00 91.75 82 ALA A O 1
ATOM 668 N N . GLY A 1 83 ? -14.094 8.509 11.183 1.00 92.56 83 GLY A N 1
ATOM 669 C CA . GLY A 1 83 ? -13.362 8.936 9.999 1.00 92.56 83 GLY A CA 1
ATOM 670 C C . GLY A 1 83 ? -12.684 7.810 9.233 1.00 92.56 83 GLY A C 1
ATOM 671 O O . GLY A 1 83 ? -12.935 6.623 9.442 1.00 92.56 83 GLY A O 1
ATOM 672 N N . VAL A 1 84 ? -11.816 8.222 8.315 1.00 94.50 84 VAL A N 1
ATOM 673 C CA . VAL A 1 84 ? -11.053 7.343 7.434 1.00 94.50 84 VAL A CA 1
ATOM 674 C C . VAL A 1 84 ? -9.584 7.390 7.840 1.00 94.50 84 VAL A C 1
ATOM 676 O O . VAL A 1 84 ? -8.985 8.461 7.881 1.00 94.50 84 VAL A O 1
ATOM 679 N N . TYR A 1 85 ? -9.011 6.221 8.102 1.00 94.94 85 TYR A N 1
ATOM 680 C CA . TYR A 1 85 ? -7.617 6.034 8.480 1.00 94.94 85 TYR A CA 1
ATOM 681 C C . TYR A 1 85 ? -6.917 5.278 7.354 1.00 94.94 85 TYR A C 1
A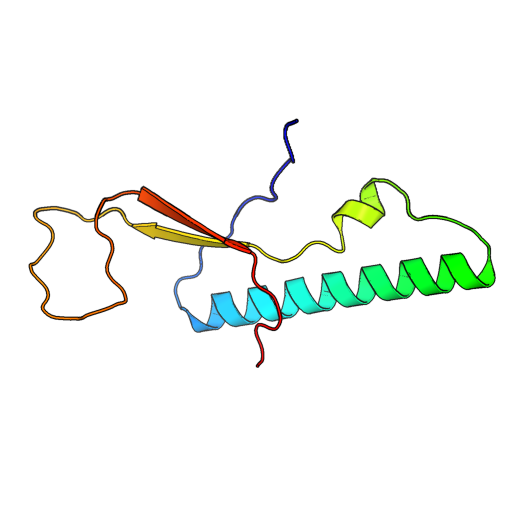TOM 683 O O . TYR A 1 85 ? -7.338 4.176 7.000 1.00 94.94 85 TYR A O 1
ATOM 691 N N . THR A 1 86 ? -5.872 5.863 6.773 1.00 96.38 86 THR A N 1
ATOM 692 C CA . THR A 1 86 ? -5.143 5.274 5.641 1.00 96.38 86 THR A CA 1
ATOM 693 C C . THR A 1 86 ? -3.655 5.215 5.912 1.00 96.38 86 THR A C 1
ATOM 695 O O . THR A 1 86 ? -3.094 6.132 6.511 1.00 96.38 86 THR A O 1
ATOM 698 N N . THR A 1 87 ? -3.000 4.178 5.407 1.00 97.00 87 THR A N 1
ATOM 699 C CA . THR A 1 87 ? -1.540 4.104 5.357 1.00 97.00 87 THR A CA 1
ATOM 700 C C . THR A 1 87 ? -1.098 3.224 4.194 1.00 97.00 87 THR A C 1
ATOM 702 O O . THR A 1 87 ? -1.809 2.298 3.803 1.00 97.00 87 THR A O 1
ATOM 705 N N . THR A 1 88 ? 0.073 3.497 3.627 1.00 97.19 88 THR A N 1
ATOM 706 C CA . THR A 1 88 ? 0.690 2.605 2.638 1.00 97.19 88 THR A CA 1
ATOM 707 C C . THR A 1 88 ? 1.387 1.444 3.334 1.00 97.19 88 THR A C 1
ATOM 709 O O . THR A 1 88 ? 2.030 1.642 4.364 1.00 97.19 88 THR A O 1
ATOM 712 N N . ILE A 1 89 ? 1.300 0.251 2.754 1.00 97.81 89 ILE A N 1
ATOM 713 C CA . ILE A 1 89 ? 1.844 -0.983 3.324 1.00 97.81 89 ILE A CA 1
ATOM 714 C C . ILE A 1 89 ? 3.003 -1.499 2.471 1.00 97.81 89 ILE A C 1
ATOM 716 O O . ILE A 1 89 ? 2.923 -1.547 1.246 1.00 97.81 89 ILE A O 1
ATOM 720 N N . THR A 1 90 ? 4.070 -1.929 3.140 1.00 97.75 90 THR A N 1
ATOM 721 C CA . THR A 1 90 ? 5.167 -2.715 2.563 1.00 97.75 90 THR A CA 1
ATOM 722 C C . THR A 1 90 ? 5.260 -4.048 3.299 1.00 97.75 90 THR A C 1
ATOM 724 O O . THR A 1 90 ? 4.874 -4.119 4.463 1.00 97.75 90 THR A O 1
ATOM 727 N N . GLN A 1 91 ? 5.753 -5.091 2.627 1.00 96.62 91 GLN A N 1
ATOM 728 C CA . GLN A 1 91 ? 5.965 -6.431 3.199 1.00 96.62 91 GLN A CA 1
ATOM 729 C C . GLN A 1 91 ? 4.741 -7.026 3.942 1.00 96.62 91 GLN A C 1
ATOM 731 O O . GLN A 1 91 ? 4.864 -7.469 5.079 1.00 96.62 91 GLN A O 1
ATOM 736 N N . PRO A 1 92 ? 3.552 -7.103 3.314 1.00 96.75 92 PRO A N 1
ATOM 737 C CA . PRO A 1 92 ? 2.322 -7.611 3.946 1.00 96.75 92 PRO A CA 1
ATOM 738 C C . PRO A 1 92 ? 2.312 -9.122 4.271 1.00 96.75 92 PRO A C 1
ATOM 740 O O . PRO A 1 92 ? 1.305 -9.630 4.755 1.00 96.75 92 PRO A O 1
ATOM 743 N N . ALA A 1 93 ? 3.383 -9.856 3.960 1.00 93.88 93 ALA A N 1
ATOM 744 C CA . ALA A 1 93 ? 3.534 -11.285 4.256 1.00 93.88 93 ALA A CA 1
ATOM 745 C C . ALA A 1 93 ? 4.588 -11.573 5.344 1.00 93.88 93 ALA A C 1
ATOM 747 O O . ALA A 1 93 ? 4.924 -12.737 5.555 1.00 93.88 93 ALA A O 1
ATOM 748 N N . ALA A 1 94 ? 5.155 -10.525 5.954 1.00 82.19 94 ALA A N 1
ATOM 749 C CA . ALA A 1 94 ? 6.168 -10.637 7.002 1.00 82.19 94 ALA A CA 1
ATOM 750 C C . ALA A 1 94 ? 5.583 -11.064 8.356 1.00 82.19 94 ALA A C 1
ATOM 752 O O . ALA A 1 94 ? 4.390 -10.776 8.610 1.00 82.19 94 ALA A O 1
#

Radius of gyration: 18.04 Å; chains: 1; bounding box: 44×29×52 Å

pLDDT: mean 90.79, std 12.37, range [34.38, 98.38]

Sequence (94 aa):
MTVRSRPHVAFARPEDAIDALQRLYAEAIAALRDALDRYFDHAAPPSREERALFRYPELRVTYHPEGVTPTNRRAFAKFPTAGVYTTTITQPAA

Secondary structure (DSSP, 8-state):
----PPPP---SSHHHHHHHHHHHHHHHHHHHHHHHHHHHHH--PPPHHHHHHSPPPEEEEEE--SSSPPP---SSS--SSSEEEEEE-S-TT-

Foldseek 3Di:
DDDPDDDDDDDPDPVVVLVVQVVLQVQLVVLVVVQVVCCVVPVDHDDPVSVVSNFFDKDKDFFDDDDDDDDDPDPDPDDPDGGMDMDGDDPSPD